Protein AF-A0A377JXZ7-F1 (afdb_monomer_lite)

Radius of gyration: 19.22 Å; chains: 1; bounding box: 74×30×40 Å

Organism: Escherichia coli (NCBI:txid562)

Structure (mmCIF, N/CA/C/O backbone):
data_AF-A0A377JXZ7-F1
#
_entry.id   AF-A0A377JXZ7-F1
#
loop_
_atom_site.group_PDB
_atom_site.id
_atom_site.type_symbol
_atom_site.label_atom_id
_atom_site.label_alt_id
_atom_site.label_comp_id
_atom_site.label_asym_id
_atom_site.label_entity_id
_atom_site.label_seq_id
_atom_site.pdbx_PDB_ins_code
_atom_site.Cartn_x
_atom_site.Cartn_y
_atom_site.Cartn_z
_atom_site.occupancy
_atom_site.B_iso_or_equiv
_atom_site.auth_seq_id
_atom_site.auth_comp_id
_atom_site.auth_asym_id
_atom_site.auth_atom_id
_atom_site.pdbx_PDB_model_num
ATOM 1 N N . MET A 1 1 ? 57.519 -17.959 -6.279 1.00 50.03 1 MET A N 1
ATOM 2 C CA . MET A 1 1 ? 56.152 -18.473 -6.045 1.00 50.03 1 MET A CA 1
ATOM 3 C C . MET A 1 1 ? 55.191 -17.300 -6.092 1.00 50.03 1 MET A C 1
ATOM 5 O O . MET A 1 1 ? 55.357 -16.356 -5.336 1.00 50.03 1 MET A O 1
ATOM 9 N N . SER A 1 2 ? 54.277 -17.312 -7.054 1.00 60.94 2 SER A N 1
ATOM 10 C CA . SER A 1 2 ? 53.379 -16.210 -7.403 1.00 60.94 2 SER A CA 1
ATOM 11 C C . SER A 1 2 ? 52.063 -16.320 -6.628 1.00 60.94 2 SER A C 1
ATOM 13 O O . SER A 1 2 ? 51.408 -17.359 -6.667 1.00 60.94 2 SER A O 1
ATOM 15 N N . CYS A 1 3 ? 51.664 -15.250 -5.936 1.00 54.50 3 CYS A N 1
ATOM 16 C CA . CYS A 1 3 ? 50.362 -15.160 -5.275 1.00 54.50 3 CYS A CA 1
ATOM 17 C C . CYS A 1 3 ? 49.282 -14.803 -6.308 1.00 54.50 3 CYS A C 1
ATOM 19 O O . CYS A 1 3 ? 49.442 -13.853 -7.075 1.00 54.50 3 CYS A O 1
ATOM 21 N N . ARG A 1 4 ? 48.188 -15.570 -6.345 1.00 62.28 4 ARG A N 1
ATOM 22 C CA . ARG A 1 4 ? 47.035 -15.339 -7.225 1.00 62.28 4 ARG A CA 1
ATOM 23 C C . ARG A 1 4 ? 45.820 -14.980 -6.378 1.00 62.28 4 ARG A C 1
ATOM 25 O O . ARG A 1 4 ? 45.372 -15.787 -5.572 1.00 62.28 4 ARG A O 1
ATOM 32 N N . LEU A 1 5 ? 45.272 -13.792 -6.608 1.00 68.81 5 LEU A N 1
ATOM 33 C CA . LEU A 1 5 ? 44.004 -13.347 -6.037 1.00 68.81 5 LEU A CA 1
ATOM 34 C C . LEU A 1 5 ? 42.881 -13.582 -7.056 1.00 68.81 5 LEU A C 1
ATOM 36 O O . LEU A 1 5 ? 42.974 -13.141 -8.201 1.00 68.81 5 LEU A O 1
ATOM 40 N N . GLN A 1 6 ? 41.826 -14.287 -6.645 1.00 57.81 6 GLN A N 1
ATOM 41 C CA . GLN A 1 6 ? 40.612 -14.513 -7.433 1.00 57.81 6 GLN A CA 1
ATOM 42 C C . GLN A 1 6 ? 39.431 -13.825 -6.751 1.00 57.81 6 GLN A C 1
ATOM 44 O O . GLN A 1 6 ? 39.078 -14.152 -5.621 1.00 57.81 6 GLN A O 1
ATOM 49 N N . PHE A 1 7 ? 38.795 -12.898 -7.465 1.00 70.94 7 PHE A N 1
ATOM 50 C CA . PHE A 1 7 ? 37.599 -12.195 -7.013 1.00 70.94 7 PHE A CA 1
ATOM 51 C C . PHE A 1 7 ? 36.374 -12.764 -7.733 1.00 70.94 7 PHE A C 1
ATOM 53 O O . PHE A 1 7 ? 36.358 -12.865 -8.960 1.00 70.94 7 PHE A O 1
ATOM 60 N N . ARG A 1 8 ? 35.344 -13.158 -6.975 1.00 67.56 8 ARG A N 1
ATOM 61 C CA . ARG A 1 8 ? 34.064 -13.636 -7.515 1.00 67.56 8 ARG A CA 1
ATOM 62 C C . ARG A 1 8 ? 32.960 -12.654 -7.145 1.00 67.56 8 ARG A C 1
ATOM 64 O O . ARG A 1 8 ? 32.437 -12.695 -6.036 1.00 67.56 8 ARG A O 1
ATOM 71 N N . THR A 1 9 ? 32.569 -11.815 -8.093 1.00 69.25 9 THR A N 1
ATOM 72 C CA . THR A 1 9 ? 31.448 -10.883 -7.923 1.00 69.25 9 THR A CA 1
ATOM 73 C C . THR A 1 9 ? 30.159 -11.562 -8.384 1.00 69.25 9 THR A C 1
ATOM 75 O O . THR A 1 9 ? 30.057 -11.986 -9.534 1.00 69.25 9 THR A O 1
ATOM 78 N N . ARG A 1 10 ? 29.163 -11.698 -7.499 1.00 61.28 10 ARG A N 1
ATOM 79 C CA . ARG A 1 10 ? 27.798 -12.083 -7.895 1.00 61.28 10 ARG A CA 1
ATOM 80 C C . ARG A 1 10 ? 26.956 -10.820 -8.010 1.00 61.28 10 ARG A C 1
ATOM 82 O O . ARG A 1 10 ? 26.554 -10.258 -6.998 1.00 61.28 10 ARG A O 1
ATOM 89 N N . ILE A 1 11 ? 26.686 -10.391 -9.236 1.00 72.38 11 ILE A N 1
ATOM 90 C CA . ILE A 1 11 ? 25.770 -9.282 -9.508 1.00 72.38 11 ILE A CA 1
ATOM 91 C C . ILE A 1 11 ? 24.380 -9.880 -9.730 1.00 72.38 11 ILE A C 1
ATOM 93 O O . ILE A 1 11 ? 24.203 -10.748 -10.584 1.00 72.38 11 ILE A O 1
ATOM 97 N N . LYS A 1 12 ? 23.393 -9.440 -8.943 1.00 45.28 12 LYS A N 1
ATOM 98 C CA . LYS A 1 12 ? 21.980 -9.749 -9.193 1.00 45.28 12 LYS A CA 1
ATOM 99 C C . LYS A 1 12 ? 21.470 -8.788 -10.260 1.00 45.28 12 LYS A C 1
ATOM 101 O O . LYS A 1 12 ? 21.294 -7.604 -9.994 1.00 45.28 12 LYS A O 1
ATOM 106 N N . LEU A 1 13 ? 21.270 -9.304 -11.467 1.00 56.28 13 LEU A N 1
ATOM 107 C CA . LEU A 1 13 ? 20.735 -8.541 -12.584 1.00 56.28 13 LEU A CA 1
ATOM 108 C C . LEU A 1 13 ? 19.207 -8.651 -12.581 1.00 56.28 13 LEU A C 1
ATOM 110 O O . LEU A 1 13 ? 18.655 -9.707 -12.884 1.00 56.28 13 LEU A O 1
ATOM 114 N N . PHE A 1 14 ? 18.525 -7.563 -12.234 1.00 58.53 14 PHE A N 1
ATOM 115 C CA . PHE A 1 14 ? 17.085 -7.431 -12.440 1.00 58.53 14 PHE A CA 1
ATOM 116 C C . PHE A 1 14 ? 16.857 -6.815 -13.826 1.00 58.53 14 PHE A C 1
ATOM 118 O O . PHE A 1 14 ? 16.991 -5.607 -14.006 1.00 58.53 14 PHE A O 1
ATOM 125 N N . TYR A 1 15 ? 16.574 -7.649 -14.828 1.00 52.91 15 TYR A N 1
ATOM 126 C CA . TYR A 1 15 ? 16.266 -7.198 -16.188 1.00 52.91 15 TYR A CA 1
ATOM 127 C C . TYR A 1 15 ? 14.823 -6.667 -16.259 1.00 52.91 15 TYR A C 1
ATOM 129 O O . TYR A 1 15 ? 13.887 -7.392 -15.921 1.00 52.91 15 TYR A O 1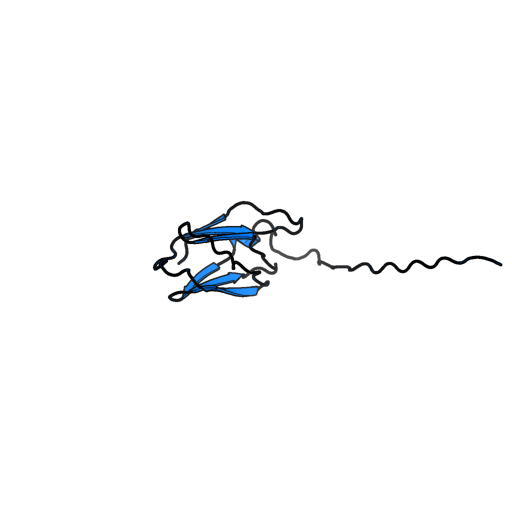
ATOM 137 N N . ARG A 1 16 ? 14.636 -5.412 -16.698 1.00 54.59 16 ARG A N 1
ATOM 138 C CA . ARG A 1 16 ? 13.318 -4.796 -16.943 1.00 54.59 16 ARG A CA 1
ATOM 139 C C . ARG A 1 16 ? 13.187 -4.448 -18.436 1.00 54.59 16 ARG A C 1
ATOM 141 O O . ARG A 1 16 ? 13.862 -3.522 -18.884 1.00 54.59 16 ARG A O 1
ATOM 148 N N . PRO A 1 17 ? 12.365 -5.167 -19.225 1.00 61.19 17 PRO A N 1
ATOM 149 C CA . PRO A 1 17 ? 12.151 -4.839 -20.632 1.00 61.19 17 PRO A CA 1
ATOM 150 C C . PRO A 1 17 ? 11.504 -3.452 -20.772 1.00 61.19 17 PRO A C 1
ATOM 152 O O . PRO A 1 17 ? 10.575 -3.116 -20.038 1.00 61.19 17 PRO A O 1
ATOM 155 N N . ALA A 1 18 ? 11.975 -2.659 -21.738 1.00 52.53 18 ALA A N 1
ATOM 156 C CA . ALA A 1 18 ? 11.615 -1.250 -21.954 1.00 52.53 18 ALA A CA 1
ATOM 157 C C . ALA A 1 18 ? 10.164 -0.997 -22.443 1.00 52.53 18 ALA A C 1
ATOM 159 O O . ALA A 1 18 ? 9.871 0.051 -23.006 1.00 52.53 18 ALA A O 1
ATOM 160 N N . GLY A 1 19 ? 9.248 -1.950 -22.246 1.00 49.34 19 GLY A N 1
ATOM 161 C CA . GLY A 1 19 ? 7.865 -1.903 -22.736 1.00 49.34 19 GLY A CA 1
ATOM 162 C C . GLY A 1 19 ? 6.794 -1.957 -21.644 1.00 49.34 19 GLY A C 1
ATOM 163 O O . GLY A 1 19 ? 5.628 -2.196 -21.955 1.00 49.34 19 GLY A O 1
ATOM 164 N N . LEU A 1 20 ? 7.163 -1.787 -20.371 1.00 52.50 20 LEU A N 1
ATOM 165 C CA . LEU A 1 20 ? 6.201 -1.750 -19.268 1.00 52.50 20 LEU A CA 1
ATOM 166 C C . LEU A 1 20 ? 5.401 -0.443 -19.333 1.00 52.50 20 LEU A C 1
ATOM 168 O O . LEU A 1 20 ? 5.827 0.598 -18.844 1.00 52.50 20 LEU A O 1
ATOM 172 N N . LYS A 1 21 ? 4.234 -0.509 -19.981 1.00 45.88 21 LYS A N 1
ATOM 173 C CA . LYS A 1 21 ? 3.210 0.536 -19.925 1.00 45.88 21 LYS A CA 1
ATOM 174 C C . LYS A 1 21 ? 2.720 0.651 -18.481 1.00 45.88 21 LYS A C 1
ATOM 176 O O . LYS A 1 21 ? 2.033 -0.241 -17.994 1.00 45.88 21 LYS A O 1
ATOM 181 N N . GLY A 1 22 ? 3.104 1.733 -17.821 1.00 51.50 22 GLY A N 1
ATOM 182 C CA . GLY A 1 22 ? 2.717 2.049 -16.453 1.00 51.50 22 GLY A CA 1
ATOM 183 C C . GLY A 1 22 ? 3.781 2.935 -15.831 1.00 51.50 22 GLY A C 1
ATOM 184 O O . GLY A 1 22 ? 4.921 2.511 -15.657 1.00 51.50 22 GLY A O 1
ATOM 185 N N . ASP A 1 23 ? 3.424 4.181 -15.543 1.00 56.56 23 ASP A N 1
ATOM 186 C CA . ASP A 1 23 ? 4.326 5.084 -14.845 1.00 56.56 23 ASP A CA 1
ATOM 187 C C . ASP A 1 23 ? 4.404 4.632 -13.380 1.00 56.56 23 ASP A C 1
ATOM 189 O O . ASP A 1 23 ? 3.384 4.537 -12.688 1.00 56.56 23 ASP A O 1
ATOM 193 N N . ILE A 1 24 ? 5.610 4.325 -12.895 1.00 56.16 24 ILE A N 1
ATOM 194 C CA . ILE A 1 24 ? 5.831 3.926 -11.494 1.00 56.16 24 ILE A CA 1
ATOM 195 C C . ILE A 1 24 ? 5.301 5.017 -10.552 1.00 56.16 24 ILE A C 1
ATOM 197 O O . ILE A 1 24 ? 4.776 4.706 -9.487 1.00 56.16 24 ILE A O 1
ATOM 201 N N . LYS A 1 25 ? 5.338 6.290 -10.980 1.00 58.75 25 LYS A N 1
ATOM 202 C CA . LYS A 1 25 ? 4.809 7.416 -10.202 1.00 58.75 25 LYS A CA 1
ATOM 203 C C . LYS A 1 25 ? 3.281 7.429 -10.113 1.00 58.75 25 LYS A C 1
ATOM 205 O O . LYS A 1 25 ? 2.748 7.959 -9.147 1.00 58.75 25 LYS A O 1
ATOM 210 N N . SER A 1 26 ? 2.570 6.859 -11.091 1.00 60.75 26 SER A N 1
ATOM 211 C CA . SER A 1 26 ? 1.096 6.826 -11.108 1.00 60.75 26 SER A CA 1
ATOM 212 C C . SER A 1 26 ? 0.516 5.534 -10.516 1.00 60.75 26 SER A C 1
ATOM 214 O O . SER A 1 26 ? -0.615 5.522 -10.037 1.00 60.75 26 SER A O 1
ATOM 216 N N . SER A 1 27 ? 1.325 4.471 -10.451 1.00 63.47 27 SER A N 1
ATOM 217 C CA . SER A 1 27 ? 0.951 3.145 -9.939 1.00 63.47 27 SER A CA 1
ATOM 218 C C . SER A 1 27 ? 0.282 3.135 -8.551 1.00 63.47 27 SER A C 1
ATOM 220 O O . SER A 1 27 ? -0.757 2.486 -8.411 1.00 63.47 27 SER A O 1
ATOM 222 N N . PRO A 1 28 ? 0.771 3.862 -7.521 1.00 64.25 28 PRO A N 1
ATOM 223 C CA . PRO A 1 28 ? 0.086 3.896 -6.227 1.00 64.25 28 PRO A CA 1
ATOM 224 C C . PRO A 1 28 ? -1.276 4.605 -6.283 1.00 64.25 28 PRO A C 1
ATOM 226 O O . PRO A 1 28 ? -2.116 4.375 -5.416 1.00 64.25 28 PRO A O 1
ATOM 229 N N . GLY A 1 29 ? -1.537 5.424 -7.305 1.00 67.31 29 GLY A N 1
ATOM 230 C CA . GLY A 1 29 ? -2.837 6.043 -7.551 1.00 67.31 29 GLY A CA 1
ATOM 231 C C . GLY A 1 29 ? -3.870 5.103 -8.184 1.00 67.31 29 GLY A C 1
ATOM 232 O O . GLY A 1 29 ? -5.060 5.399 -8.100 1.00 67.31 29 GLY A O 1
ATOM 233 N N . GLU A 1 30 ? -3.454 3.985 -8.784 1.00 75.06 30 GLU A N 1
ATOM 234 C CA . GLU A 1 30 ? -4.343 3.002 -9.431 1.00 75.06 30 GLU A CA 1
ATOM 235 C C . GLU A 1 30 ? -4.875 1.926 -8.473 1.00 75.06 30 GLU A C 1
ATOM 237 O O . GLU A 1 30 ? -5.704 1.094 -8.857 1.00 75.06 30 GLU A O 1
ATOM 242 N N . LEU A 1 31 ? -4.412 1.940 -7.221 1.00 80.50 31 LEU A N 1
ATOM 243 C CA . LEU A 1 31 ? -4.879 1.033 -6.183 1.00 80.50 31 LEU A CA 1
ATOM 244 C C . LEU A 1 31 ? -6.387 1.177 -5.969 1.00 80.50 31 LEU A C 1
ATOM 246 O O . LEU A 1 31 ? -6.921 2.279 -5.822 1.00 80.50 31 LEU A O 1
ATOM 250 N N . ARG A 1 32 ? -7.070 0.034 -5.926 1.00 84.19 32 ARG A N 1
ATOM 251 C CA . ARG A 1 32 ? -8.503 -0.040 -5.658 1.00 84.19 32 ARG A CA 1
ATOM 252 C C . ARG A 1 32 ? -8.723 -0.496 -4.231 1.00 84.19 32 ARG A C 1
ATOM 254 O O . ARG A 1 32 ? -8.265 -1.565 -3.840 1.00 84.19 32 ARG A O 1
ATOM 261 N N . PHE A 1 33 ? -9.467 0.296 -3.476 1.00 85.81 33 PHE A N 1
ATOM 262 C CA . PHE A 1 33 ? -9.827 -0.010 -2.100 1.00 85.81 33 PHE A CA 1
ATOM 263 C C . PHE A 1 33 ? -11.296 -0.403 -2.074 1.00 85.81 33 PHE A C 1
ATOM 265 O O . PHE A 1 33 ? -12.150 0.385 -2.465 1.00 85.81 33 PHE A O 1
ATOM 272 N N . THR A 1 34 ? -11.577 -1.636 -1.667 1.00 83.69 34 THR A N 1
ATOM 273 C CA . THR A 1 34 ? -12.937 -2.162 -1.530 1.00 83.69 34 THR A CA 1
ATOM 274 C C . THR A 1 34 ? -13.160 -2.579 -0.093 1.00 83.69 34 THR A C 1
ATOM 276 O O . THR A 1 34 ? -12.363 -3.326 0.485 1.00 83.69 34 THR A O 1
ATOM 279 N N . ARG A 1 35 ? -14.264 -2.136 0.495 1.00 82.25 35 ARG A N 1
ATOM 280 C CA . ARG A 1 35 ? -14.624 -2.557 1.843 1.00 82.25 35 ARG A CA 1
ATOM 281 C C . ARG A 1 35 ? -15.327 -3.916 1.837 1.00 82.25 35 ARG A C 1
ATOM 283 O O . ARG A 1 35 ? -16.304 -4.124 1.129 1.00 82.25 35 ARG A O 1
ATOM 290 N N . ASN A 1 36 ? -14.881 -4.828 2.699 1.00 80.00 36 ASN A N 1
ATOM 291 C CA . ASN A 1 36 ? -15.540 -6.107 2.955 1.00 80.00 36 ASN A CA 1
ATOM 292 C C . ASN A 1 36 ? -15.811 -6.275 4.461 1.00 80.00 36 ASN A C 1
ATOM 294 O O . ASN A 1 36 ? -15.004 -6.821 5.217 1.00 80.00 36 ASN A O 1
ATOM 298 N N . GLY A 1 37 ? -16.939 -5.728 4.924 1.00 79.06 37 GLY A N 1
ATOM 299 C CA . GLY A 1 37 ? -17.349 -5.773 6.330 1.00 79.06 37 GLY A CA 1
ATOM 300 C C . GLY A 1 37 ? -16.372 -5.044 7.263 1.00 79.06 37 GLY A C 1
ATOM 301 O O . GLY A 1 37 ? -16.361 -3.809 7.315 1.00 79.06 37 GLY A O 1
ATOM 302 N N . LYS A 1 38 ? -15.571 -5.824 8.007 1.00 79.81 38 LYS A N 1
ATOM 303 C CA . LYS A 1 38 ? -14.514 -5.363 8.937 1.00 79.81 38 LYS A CA 1
ATOM 304 C C . LYS A 1 38 ? -13.103 -5.401 8.327 1.00 79.81 38 LYS A C 1
ATOM 306 O O . LYS A 1 38 ? -12.120 -5.203 9.037 1.00 79.81 38 LYS A O 1
ATOM 311 N N . GLN A 1 39 ? -12.994 -5.685 7.033 1.00 83.56 39 GLN A N 1
ATOM 312 C CA . GLN A 1 39 ? -11.731 -5.734 6.304 1.00 83.56 39 GLN A CA 1
ATOM 313 C C . GLN A 1 39 ? -11.750 -4.757 5.134 1.00 83.56 39 GLN A C 1
ATOM 315 O O . GLN A 1 39 ? -12.798 -4.486 4.548 1.00 83.56 39 GLN A O 1
ATOM 320 N N . ILE A 1 40 ? -10.575 -4.266 4.766 1.00 84.62 40 ILE A N 1
ATOM 321 C CA . ILE A 1 40 ? -10.342 -3.544 3.520 1.00 84.62 40 ILE A CA 1
ATOM 322 C C . ILE A 1 40 ? -9.557 -4.454 2.600 1.00 84.62 40 ILE A C 1
ATOM 324 O O . ILE A 1 40 ? -8.474 -4.914 2.957 1.00 84.62 40 ILE A O 1
ATOM 328 N N . LYS A 1 41 ? -10.098 -4.693 1.412 1.00 86.88 41 LYS A N 1
ATOM 329 C CA . LYS A 1 41 ? -9.380 -5.328 0.320 1.00 86.88 41 LYS A CA 1
ATOM 330 C C . LYS A 1 41 ? -8.738 -4.240 -0.532 1.00 86.88 41 LYS A C 1
ATOM 332 O O . LYS A 1 41 ? -9.417 -3.338 -1.014 1.00 86.88 41 LYS A O 1
ATOM 337 N N . ILE A 1 42 ? -7.430 -4.331 -0.692 1.00 87.62 42 ILE A N 1
ATOM 338 C CA . ILE A 1 42 ? -6.627 -3.471 -1.550 1.00 87.62 42 ILE A CA 1
ATOM 339 C C . ILE A 1 42 ? -6.265 -4.301 -2.771 1.00 87.62 42 ILE A C 1
ATOM 341 O O . ILE A 1 42 ? -5.472 -5.232 -2.660 1.00 87.62 42 ILE A O 1
ATOM 345 N N . ASP A 1 43 ? -6.853 -3.997 -3.919 1.00 86.62 43 ASP A N 1
ATOM 346 C CA . ASP A 1 43 ? -6.510 -4.612 -5.196 1.00 86.62 43 ASP A CA 1
ATOM 347 C C . ASP A 1 43 ? -5.479 -3.741 -5.919 1.00 86.62 43 ASP A C 1
ATOM 349 O O . ASP A 1 43 ? -5.678 -2.538 -6.117 1.00 86.62 43 ASP A O 1
ATOM 353 N N . ASN A 1 44 ? -4.378 -4.365 -6.332 1.00 87.12 44 ASN A N 1
ATOM 354 C CA . ASN A 1 44 ? -3.330 -3.741 -7.121 1.00 87.12 44 ASN A CA 1
ATOM 355 C C . ASN A 1 44 ? -3.418 -4.232 -8.573 1.00 87.12 44 ASN A C 1
ATOM 357 O O . ASN A 1 44 ? -2.867 -5.287 -8.891 1.00 87.12 44 ASN A O 1
ATOM 361 N N . PRO A 1 45 ? -4.081 -3.490 -9.480 1.00 80.50 45 PRO A N 1
ATOM 362 C CA . PRO A 1 45 ? -4.155 -3.867 -10.891 1.00 80.50 45 PRO A CA 1
ATOM 363 C C . PRO A 1 45 ? -2.818 -3.684 -11.628 1.00 80.50 45 PRO A C 1
ATOM 365 O O . PRO A 1 45 ? -2.666 -4.164 -12.755 1.00 80.50 45 PRO A O 1
ATOM 368 N N . THR A 1 46 ? -1.848 -3.000 -11.013 1.00 78.38 46 THR A N 1
ATOM 369 C CA . THR A 1 46 ? -0.580 -2.658 -11.653 1.00 78.38 46 THR A CA 1
ATOM 370 C C . THR A 1 46 ? 0.367 -3.855 -11.711 1.00 78.38 46 THR A C 1
ATOM 372 O O . THR A 1 46 ? 0.245 -4.843 -10.988 1.00 78.38 46 THR A O 1
ATOM 375 N N . VAL A 1 47 ? 1.356 -3.755 -12.593 1.00 78.75 47 VAL A N 1
ATOM 376 C CA . VAL A 1 47 ? 2.444 -4.731 -12.756 1.00 78.75 47 VAL A CA 1
ATOM 377 C C . VAL A 1 47 ? 3.598 -4.513 -11.769 1.00 78.75 47 VAL A C 1
ATOM 379 O O . VAL A 1 47 ? 4.616 -5.197 -11.864 1.00 78.75 47 VAL A O 1
ATOM 382 N N . PHE A 1 48 ? 3.447 -3.586 -10.819 1.00 74.81 48 PHE A N 1
ATOM 383 C CA . PHE A 1 48 ? 4.468 -3.226 -9.838 1.00 74.81 48 PHE A CA 1
ATOM 384 C C . PHE A 1 48 ? 4.062 -3.686 -8.438 1.00 74.81 48 PHE A C 1
ATOM 386 O O . PHE A 1 48 ? 2.888 -3.649 -8.080 1.00 74.81 48 PHE A O 1
ATOM 393 N N . ASN A 1 49 ? 5.034 -4.131 -7.638 1.00 78.75 49 ASN A N 1
ATOM 394 C CA . ASN A 1 49 ? 4.799 -4.412 -6.223 1.00 78.75 49 ASN A CA 1
ATOM 395 C C . ASN A 1 49 ? 4.799 -3.089 -5.466 1.00 78.75 49 ASN A C 1
ATOM 397 O O . ASN A 1 49 ? 5.731 -2.301 -5.619 1.00 78.75 49 ASN A O 1
ATOM 401 N N . ILE A 1 50 ? 3.774 -2.861 -4.655 1.00 81.31 50 ILE A N 1
ATOM 402 C CA . ILE A 1 50 ? 3.618 -1.620 -3.906 1.00 81.31 50 ILE A CA 1
ATOM 403 C C . ILE A 1 50 ? 3.764 -1.950 -2.427 1.00 81.31 50 ILE A C 1
ATOM 405 O O . ILE A 1 50 ? 2.981 -2.721 -1.874 1.00 81.31 50 ILE A O 1
ATOM 409 N N . THR A 1 51 ? 4.779 -1.376 -1.791 1.00 83.62 51 THR A N 1
ATOM 410 C CA . THR A 1 51 ? 4.985 -1.486 -0.346 1.00 83.62 51 THR A CA 1
ATOM 411 C C . THR A 1 51 ? 4.466 -0.223 0.307 1.00 83.62 51 THR A C 1
ATOM 413 O O . THR A 1 51 ? 4.929 0.868 -0.027 1.00 83.62 51 THR A O 1
ATOM 416 N N . PHE A 1 52 ? 3.515 -0.360 1.223 1.00 85.69 52 PHE A N 1
ATOM 417 C CA . PHE A 1 52 ? 3.090 0.760 2.050 1.00 85.69 52 PHE A CA 1
ATOM 418 C C . PHE A 1 52 ? 4.129 1.012 3.148 1.00 85.69 52 PHE A C 1
ATOM 420 O O . PHE A 1 52 ? 4.620 0.058 3.748 1.00 85.69 52 PHE A O 1
ATOM 427 N N . SER A 1 53 ? 4.484 2.277 3.381 1.00 83.75 53 SER A N 1
ATOM 428 C CA . SER A 1 53 ? 5.215 2.661 4.599 1.00 83.75 53 SER A CA 1
ATOM 429 C C . SER A 1 53 ? 4.228 2.880 5.731 1.00 83.75 53 SER A C 1
ATOM 431 O O . SER A 1 53 ? 4.285 2.207 6.751 1.00 83.75 53 SER A O 1
ATOM 433 N N . ASP A 1 54 ? 3.296 3.806 5.499 1.00 84.69 54 ASP A N 1
ATOM 434 C CA . ASP A 1 54 ? 2.345 4.278 6.492 1.00 84.69 54 ASP A CA 1
ATOM 435 C C . ASP A 1 54 ? 0.956 4.256 5.871 1.00 84.69 54 ASP A C 1
ATOM 437 O O . ASP A 1 54 ? 0.757 4.716 4.739 1.00 84.69 54 ASP A O 1
ATOM 441 N N . VAL A 1 55 ? -0.018 3.746 6.617 1.00 85.12 55 VAL A N 1
ATOM 442 C CA . VAL A 1 55 ? -1.425 3.745 6.218 1.00 85.12 55 VAL A CA 1
ATOM 443 C C . VAL A 1 55 ? -2.262 4.228 7.380 1.00 85.12 55 VAL A C 1
ATOM 445 O O . VAL A 1 55 ? -2.175 3.713 8.486 1.00 85.12 55 VAL A O 1
ATOM 448 N N . PHE A 1 56 ? -3.128 5.183 7.096 1.00 84.94 56 PHE A N 1
ATOM 449 C CA . PHE A 1 56 ? -4.089 5.759 8.010 1.00 84.94 56 PHE A CA 1
ATOM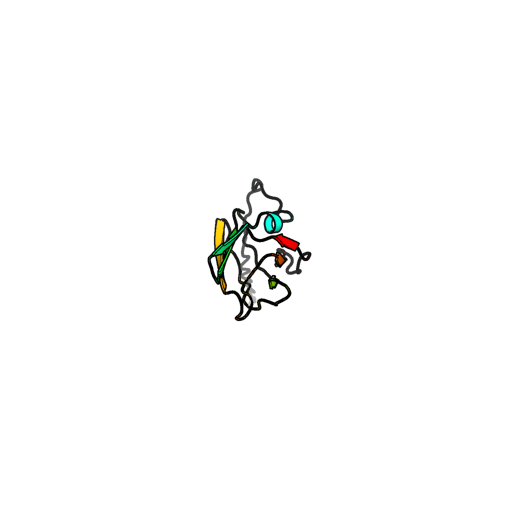 450 C C . PHE A 1 56 ? -5.488 5.525 7.456 1.00 84.94 56 PHE A C 1
ATOM 452 O O . PHE A 1 56 ? -5.785 5.875 6.314 1.00 84.94 56 PHE A O 1
ATOM 459 N N . ILE A 1 57 ? -6.372 4.964 8.269 1.00 83.62 57 ILE A N 1
ATOM 460 C CA . ILE A 1 57 ? -7.780 4.774 7.928 1.00 83.62 57 ILE A CA 1
ATOM 461 C C . ILE A 1 57 ? -8.604 5.589 8.913 1.00 83.62 57 ILE A C 1
ATOM 463 O O . ILE A 1 57 ? -8.553 5.332 10.113 1.00 83.62 57 ILE A O 1
ATOM 467 N N . ASN A 1 58 ? -9.356 6.580 8.423 1.00 80.19 58 ASN A N 1
ATOM 468 C CA . ASN A 1 58 ? -10.119 7.498 9.282 1.00 80.19 58 ASN A CA 1
ATOM 469 C C . ASN A 1 58 ? -9.282 8.111 10.430 1.00 80.19 58 ASN A C 1
ATOM 471 O O . ASN A 1 58 ? -9.754 8.272 11.550 1.00 80.19 58 ASN A O 1
ATOM 475 N N . GLY A 1 59 ? -8.010 8.418 10.153 1.00 79.06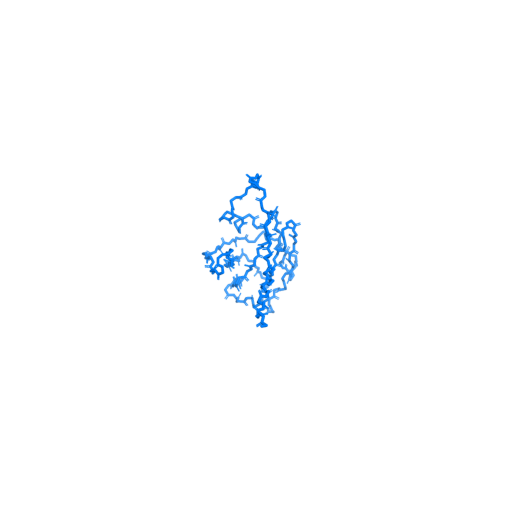 59 GLY A N 1
ATOM 476 C CA . GLY A 1 59 ? -7.076 8.979 11.135 1.00 79.06 59 GLY A CA 1
ATOM 477 C C . GLY A 1 59 ? -6.427 7.960 12.079 1.00 79.06 59 GLY A C 1
ATOM 478 O O . GLY A 1 59 ? -5.547 8.345 12.841 1.00 79.06 59 GLY A O 1
ATOM 479 N N . HIS A 1 60 ? -6.793 6.676 12.008 1.00 80.94 60 HIS A N 1
ATOM 480 C CA . HIS A 1 60 ? -6.122 5.610 12.751 1.00 80.94 60 HIS A CA 1
ATOM 481 C C . HIS A 1 60 ? -4.994 4.996 11.931 1.00 80.94 60 HIS A C 1
ATOM 483 O O . HIS A 1 60 ? -5.223 4.513 10.821 1.00 80.94 60 HIS A O 1
ATOM 489 N N . GLU A 1 61 ? -3.792 4.992 12.495 1.00 81.56 61 GLU A N 1
ATOM 490 C CA . GLU A 1 61 ? -2.629 4.343 11.900 1.00 81.56 61 GLU A CA 1
ATOM 491 C C . GLU A 1 61 ? -2.782 2.818 11.893 1.00 81.56 61 GLU A C 1
ATOM 493 O O . GLU A 1 61 ? -3.233 2.200 12.860 1.00 81.56 61 GLU A O 1
ATOM 498 N N . ILE A 1 62 ? -2.412 2.212 10.770 1.00 80.56 62 ILE A N 1
ATOM 499 C CA . ILE A 1 62 ? -2.427 0.778 10.533 1.00 80.56 62 ILE A CA 1
ATOM 500 C C . ILE A 1 62 ? -0.985 0.309 10.360 1.00 80.56 62 ILE A C 1
ATOM 502 O O . ILE A 1 62 ? -0.442 0.290 9.255 1.00 80.56 62 IL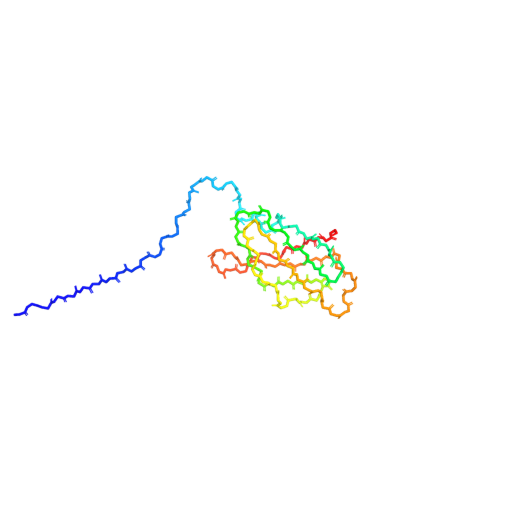E A O 1
ATOM 506 N N . GLU A 1 63 ? -0.387 -0.153 11.456 1.00 65.31 63 GLU A N 1
ATOM 507 C CA . GLU A 1 63 ? 0.995 -0.658 11.479 1.00 65.31 63 GLU A CA 1
ATOM 508 C C . GLU A 1 63 ? 1.208 -1.895 10.583 1.00 65.31 63 GLU A C 1
ATOM 510 O O . GLU A 1 63 ? 2.323 -2.210 10.183 1.00 65.31 63 GLU A O 1
ATOM 515 N N . LYS A 1 64 ? 0.134 -2.620 10.237 1.00 63.94 64 LYS A N 1
ATOM 516 C CA . LYS A 1 64 ? 0.176 -3.814 9.371 1.00 63.94 64 LYS A CA 1
ATOM 517 C C . LYS A 1 64 ? -0.202 -3.526 7.921 1.00 63.94 64 LYS A C 1
ATOM 519 O O . LYS A 1 64 ? -0.868 -4.337 7.272 1.00 63.94 64 LYS A O 1
ATOM 524 N N . SER A 1 65 ? 0.212 -2.385 7.393 1.00 65.62 65 SER A N 1
ATOM 525 C CA . SER A 1 65 ? 0.112 -2.145 5.960 1.00 65.62 65 SER A CA 1
ATOM 526 C C . SER A 1 65 ? 1.250 -2.867 5.232 1.00 65.62 65 SER A C 1
ATOM 528 O O . SER A 1 65 ? 2.374 -2.404 5.127 1.00 65.62 65 SER A O 1
ATOM 530 N N . GLY A 1 66 ? 0.979 -4.1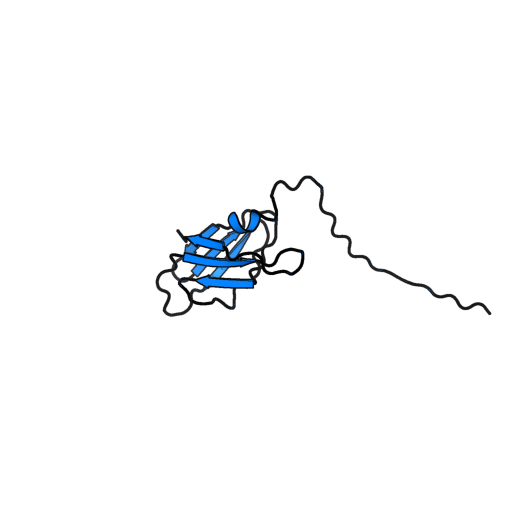08 4.824 1.00 73.31 66 GLY A N 1
ATOM 531 C CA . GLY A 1 66 ? 1.963 -4.968 4.164 1.00 73.31 66 GLY A CA 1
ATOM 532 C C . GLY A 1 66 ? 2.314 -4.537 2.734 1.00 73.31 66 GLY A C 1
ATOM 533 O O . GLY A 1 66 ? 1.885 -3.505 2.229 1.00 73.31 66 GLY A O 1
ATOM 534 N N . MET A 1 67 ? 3.069 -5.384 2.039 1.00 81.75 67 MET A N 1
ATOM 535 C CA . MET A 1 67 ? 3.330 -5.232 0.605 1.00 81.75 67 MET A CA 1
ATOM 536 C C . MET A 1 67 ? 2.184 -5.840 -0.214 1.00 81.75 67 MET A C 1
ATOM 538 O O . MET A 1 67 ? 1.802 -6.989 0.019 1.00 81.75 67 MET A O 1
ATOM 542 N N . VAL A 1 68 ? 1.673 -5.106 -1.205 1.00 84.38 68 VAL A N 1
ATOM 543 C CA . VAL A 1 68 ? 0.711 -5.620 -2.188 1.00 84.38 68 VAL A CA 1
ATOM 544 C C . VAL A 1 68 ? 1.464 -6.069 -3.439 1.00 84.38 68 VAL A C 1
ATOM 546 O O . VAL A 1 68 ? 2.100 -5.239 -4.101 1.00 84.38 68 VAL A O 1
ATOM 549 N N . PRO A 1 69 ? 1.412 -7.362 -3.799 1.00 82.00 69 PRO A N 1
ATOM 550 C CA . PRO A 1 69 ? 2.071 -7.834 -5.004 1.00 82.00 69 PRO A CA 1
ATOM 551 C C . PRO A 1 69 ? 1.405 -7.272 -6.268 1.00 82.00 69 PRO A C 1
ATOM 553 O O . PRO A 1 69 ? 0.218 -6.934 -6.273 1.00 82.00 69 PRO A O 1
ATOM 556 N N . ALA A 1 70 ? 2.176 -7.187 -7.350 1.00 82.19 70 ALA A N 1
ATOM 557 C CA . ALA A 1 70 ? 1.694 -6.836 -8.682 1.00 82.19 70 ALA A CA 1
ATOM 558 C C . ALA A 1 70 ? 0.551 -7.767 -9.121 1.00 82.19 70 ALA A C 1
ATOM 560 O O . ALA A 1 70 ? 0.672 -8.988 -8.997 1.00 82.19 70 ALA A O 1
ATOM 561 N N . LYS A 1 71 ? -0.541 -7.207 -9.658 1.00 81.69 71 LYS A N 1
ATOM 562 C CA . LYS A 1 71 ? -1.768 -7.935 -10.041 1.00 81.69 71 LYS A CA 1
ATOM 563 C C . LYS A 1 71 ? -2.371 -8.786 -8.915 1.00 81.69 71 LYS A C 1
ATOM 565 O O . LYS A 1 71 ? -3.070 -9.762 -9.185 1.00 81.69 71 LYS A O 1
ATOM 570 N N . GLY A 1 72 ? -2.076 -8.446 -7.664 1.00 84.94 72 GLY A N 1
ATOM 571 C CA . GLY A 1 72 ? -2.564 -9.151 -6.488 1.00 84.94 72 GLY A CA 1
ATOM 572 C C . GLY A 1 72 ? -3.456 -8.284 -5.613 1.00 84.94 72 GLY A C 1
ATOM 573 O O . GLY A 1 72 ? -3.771 -7.139 -5.937 1.00 84.94 72 GLY A O 1
ATOM 574 N N . SER A 1 73 ? -3.849 -8.843 -4.473 1.00 86.94 73 SER A N 1
ATOM 575 C CA . SER A 1 73 ? -4.659 -8.140 -3.485 1.00 86.94 73 SER A CA 1
ATOM 576 C C . SER A 1 73 ? -4.166 -8.385 -2.066 1.00 86.94 73 SER A C 1
ATOM 578 O O . SER A 1 73 ? -3.680 -9.474 -1.760 1.00 86.94 73 SER A O 1
ATOM 580 N N . LEU A 1 74 ? -4.339 -7.394 -1.197 1.00 86.25 74 LEU A N 1
ATOM 581 C CA . LEU A 1 74 ? -4.032 -7.464 0.227 1.00 86.25 74 LEU A CA 1
ATOM 582 C C . LEU A 1 74 ? -5.290 -7.164 1.041 1.00 86.25 74 LEU A C 1
ATOM 584 O O . LEU A 1 74 ? -5.972 -6.174 0.788 1.00 86.25 74 LEU A O 1
ATOM 588 N N . ASN A 1 75 ? -5.572 -7.989 2.044 1.00 85.25 75 ASN A N 1
ATOM 589 C CA . ASN A 1 75 ? -6.668 -7.756 2.977 1.00 85.25 75 ASN A CA 1
ATOM 590 C C . ASN A 1 75 ? -6.109 -7.223 4.295 1.00 85.25 75 ASN A C 1
ATOM 592 O O . ASN A 1 75 ? -5.277 -7.869 4.931 1.00 85.25 75 ASN A O 1
ATOM 596 N N . ILE A 1 76 ? -6.597 -6.063 4.715 1.00 81.88 76 ILE A N 1
ATOM 597 C CA . ILE A 1 76 ? -6.224 -5.409 5.965 1.00 81.88 76 ILE A CA 1
ATOM 598 C C . ILE A 1 76 ? -7.433 -5.422 6.897 1.00 81.88 76 ILE A C 1
ATOM 600 O O . ILE A 1 76 ? -8.525 -5.001 6.519 1.00 81.88 76 ILE A O 1
ATOM 604 N N . ASN A 1 77 ? -7.247 -5.904 8.124 1.00 80.81 77 ASN A N 1
ATOM 605 C CA . ASN A 1 77 ? -8.283 -5.830 9.152 1.00 80.81 77 ASN A CA 1
ATOM 606 C C . ASN A 1 77 ? -8.379 -4.400 9.689 1.00 80.81 77 ASN A C 1
ATOM 608 O O . ASN A 1 77 ? -7.361 -3.797 10.027 1.00 80.81 77 ASN A O 1
ATOM 612 N N . LEU A 1 78 ? -9.601 -3.883 9.809 1.00 76.56 78 LEU A N 1
ATOM 613 C CA . LEU A 1 78 ? -9.839 -2.600 10.458 1.00 76.56 78 LEU A CA 1
ATOM 614 C C . LEU A 1 78 ? -9.631 -2.726 11.978 1.00 76.56 78 LEU A C 1
ATOM 616 O O . LEU A 1 78 ? -10.030 -3.739 12.563 1.00 76.56 78 LEU A O 1
ATOM 620 N N . PRO A 1 79 ? -9.029 -1.717 12.631 1.00 71.38 79 PRO A N 1
ATOM 621 C CA . PRO A 1 79 ? -8.881 -1.704 14.078 1.00 71.38 79 PRO A CA 1
ATOM 622 C C . PRO A 1 79 ? -10.253 -1.634 14.763 1.00 71.38 79 PRO A C 1
ATOM 624 O O . PRO A 1 79 ? -11.228 -1.101 14.222 1.00 71.38 79 PRO A O 1
ATOM 627 N N . ALA A 1 80 ? -10.337 -2.205 15.967 1.00 65.38 80 ALA A N 1
ATOM 628 C CA . ALA A 1 80 ? -11.571 -2.239 16.743 1.00 65.38 80 ALA A CA 1
ATOM 629 C C . ALA A 1 80 ? -12.035 -0.806 17.066 1.00 65.38 80 ALA A C 1
ATOM 631 O O . ALA A 1 80 ? -11.291 -0.035 17.661 1.00 65.38 80 ALA A O 1
ATOM 632 N N . GLY A 1 81 ? -13.256 -0.453 16.650 1.00 64.69 81 GLY A N 1
ATOM 633 C CA . GLY A 1 81 ? -13.823 0.897 16.793 1.00 64.69 81 GLY A CA 1
ATOM 634 C C . GLY A 1 81 ? -14.004 1.645 15.468 1.00 64.69 81 GLY A C 1
ATOM 635 O O . GLY A 1 81 ? -14.833 2.549 15.387 1.00 64.69 81 GLY A O 1
ATOM 636 N N . VAL A 1 82 ? -13.327 1.220 14.395 1.00 65.69 82 VAL A N 1
ATOM 637 C CA . VAL A 1 82 ? -13.504 1.794 13.053 1.00 65.69 82 VAL A CA 1
ATOM 638 C C . VAL A 1 82 ? -14.632 1.053 12.330 1.00 65.69 82 VAL A C 1
ATOM 640 O O . VAL A 1 82 ? -14.422 0.100 11.583 1.00 65.69 82 VAL A O 1
ATOM 643 N N . ASN A 1 83 ? -15.871 1.484 12.590 1.00 63.44 83 ASN A N 1
ATOM 644 C CA . ASN A 1 83 ? -17.080 0.923 11.965 1.00 63.44 83 ASN A CA 1
ATOM 645 C C . ASN A 1 83 ? -17.312 1.409 10.533 1.00 63.44 83 ASN A C 1
ATOM 647 O O . ASN A 1 83 ? -18.127 0.825 9.822 1.00 63.44 83 ASN A O 1
ATOM 651 N N . SER A 1 84 ? -16.606 2.449 10.107 1.00 64.56 84 SER A N 1
ATOM 652 C CA . SER A 1 84 ? -16.623 2.958 8.743 1.00 64.56 84 SER A CA 1
ATOM 653 C C . SER A 1 84 ? -15.201 3.276 8.353 1.00 64.56 84 SER A C 1
ATOM 655 O O . SER A 1 84 ? -14.460 3.823 9.160 1.00 64.56 84 SER A O 1
ATOM 657 N N . ALA A 1 85 ? -14.824 2.926 7.136 1.00 68.69 85 ALA A N 1
ATOM 658 C CA . ALA A 1 85 ? -13.580 3.349 6.532 1.00 68.69 85 ALA A CA 1
ATOM 659 C C . ALA A 1 85 ? -13.970 4.072 5.253 1.00 68.69 85 ALA A C 1
ATOM 661 O O . ALA A 1 85 ? -14.244 3.427 4.250 1.00 68.69 85 ALA A O 1
ATOM 662 N N . SER A 1 86 ? -14.129 5.389 5.354 1.00 77.06 86 SER A N 1
ATOM 663 C CA . SER A 1 86 ? -14.572 6.234 4.238 1.00 77.06 86 SER A CA 1
ATOM 664 C C . SER A 1 86 ? -13.375 6.777 3.469 1.00 77.06 86 SER A C 1
ATOM 666 O O . SER A 1 86 ? -13.431 6.957 2.260 1.00 77.06 86 SER A O 1
ATOM 668 N N . GLN A 1 87 ? -12.270 6.998 4.181 1.00 83.38 87 GLN A N 1
ATOM 669 C CA . GLN A 1 87 ? -11.056 7.579 3.642 1.00 83.38 87 GLN A CA 1
ATOM 670 C C . GLN A 1 87 ? -9.838 6.798 4.128 1.00 83.38 87 GLN A C 1
ATOM 672 O O . GLN A 1 87 ? -9.704 6.490 5.318 1.00 83.38 87 GLN A O 1
ATOM 677 N N . ILE A 1 88 ? -8.946 6.502 3.190 1.00 84.88 88 ILE A N 1
ATOM 678 C CA . ILE A 1 88 ? -7.630 5.933 3.432 1.00 84.88 88 ILE A CA 1
ATOM 679 C C . ILE A 1 88 ? -6.566 6.928 2.983 1.00 84.88 88 ILE A C 1
ATOM 681 O O . ILE A 1 88 ? -6.603 7.443 1.867 1.00 84.88 88 ILE A O 1
ATOM 685 N N . LYS A 1 89 ? -5.610 7.206 3.860 1.00 87.94 89 LYS A N 1
ATOM 686 C CA . LYS A 1 89 ? -4.424 8.006 3.571 1.00 87.94 89 LYS A CA 1
ATOM 687 C C . LYS A 1 89 ? -3.211 7.100 3.684 1.00 87.94 89 LYS A C 1
ATOM 689 O O . LYS A 1 89 ? -3.020 6.482 4.719 1.00 87.94 89 LYS A O 1
ATOM 694 N N . TYR A 1 90 ? -2.402 6.997 2.645 1.00 86.69 90 TYR A N 1
ATOM 695 C CA . TYR A 1 90 ? -1.273 6.075 2.613 1.00 86.69 90 TYR A CA 1
ATOM 696 C C . TYR A 1 90 ? -0.066 6.685 1.914 1.00 86.69 90 TYR A C 1
ATOM 698 O O . TYR A 1 90 ? -0.212 7.535 1.040 1.00 86.69 90 TYR A O 1
ATOM 706 N N . ASN A 1 91 ? 1.126 6.230 2.282 1.00 87.44 91 ASN A N 1
ATOM 707 C CA . ASN A 1 91 ? 2.358 6.485 1.541 1.00 87.44 91 ASN A CA 1
ATOM 708 C C . ASN A 1 91 ? 2.983 5.145 1.136 1.00 87.44 91 ASN A C 1
ATOM 710 O O . ASN A 1 91 ? 2.809 4.129 1.814 1.00 87.44 91 ASN A O 1
ATOM 714 N N . THR A 1 92 ? 3.695 5.148 0.014 1.00 85.00 92 THR A N 1
ATOM 715 C CA . THR A 1 92 ? 4.370 3.965 -0.517 1.00 85.00 92 THR A CA 1
ATOM 716 C C . THR A 1 92 ? 5.866 4.191 -0.657 1.00 85.00 92 THR A C 1
ATOM 718 O O . THR A 1 92 ? 6.293 5.275 -1.051 1.00 85.00 92 THR A O 1
ATOM 721 N N . ILE A 1 93 ? 6.662 3.151 -0.419 1.00 80.25 93 ILE A N 1
ATOM 722 C CA . ILE A 1 93 ? 8.114 3.181 -0.629 1.00 80.25 93 ILE A CA 1
ATOM 723 C C . ILE A 1 93 ? 8.412 3.060 -2.127 1.00 80.25 93 ILE A C 1
ATOM 725 O O . ILE A 1 93 ? 8.021 2.080 -2.762 1.00 80.25 93 ILE A O 1
ATOM 729 N N . ASN A 1 94 ? 9.137 4.031 -2.685 1.00 72.25 94 ASN A N 1
ATOM 730 C CA . ASN A 1 94 ? 9.627 3.986 -4.067 1.00 72.25 94 ASN A CA 1
ATOM 731 C C . ASN A 1 94 ? 10.886 3.103 -4.200 1.00 72.25 94 ASN A C 1
ATOM 733 O O . ASN A 1 94 ? 11.584 2.869 -3.217 1.00 72.25 94 ASN A O 1
ATOM 737 N N . ASP A 1 95 ? 11.256 2.682 -5.421 1.00 63.84 95 ASP A N 1
ATOM 738 C CA . ASP A 1 95 ? 12.460 1.861 -5.701 1.00 63.84 95 ASP A CA 1
ATOM 739 C C . ASP A 1 95 ? 13.784 2.451 -5.160 1.00 63.84 95 ASP A C 1
ATOM 741 O O . ASP A 1 95 ? 14.764 1.726 -4.996 1.00 63.84 95 ASP A O 1
ATOM 745 N N . PHE A 1 96 ? 13.825 3.755 -4.865 1.00 60.31 96 PHE A N 1
ATOM 746 C CA . PHE A 1 96 ? 14.970 4.429 -4.239 1.00 60.31 96 PHE A CA 1
ATOM 747 C C . PHE A 1 96 ? 14.991 4.322 -2.701 1.00 60.31 96 PHE A C 1
ATOM 749 O O . PHE A 1 96 ? 15.865 4.898 -2.060 1.00 60.31 96 PHE A O 1
ATOM 756 N N . GLY A 1 97 ? 14.038 3.606 -2.095 1.00 61.91 97 GLY A N 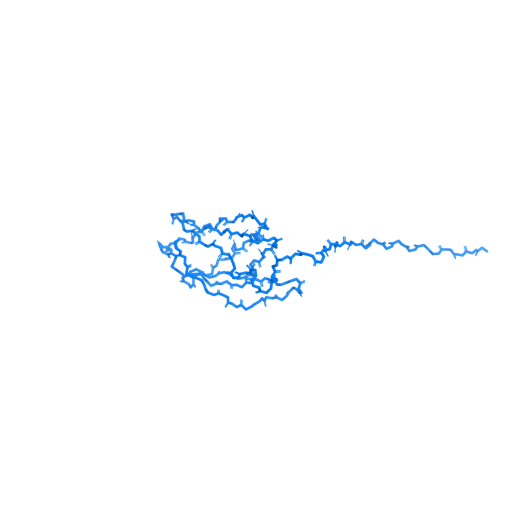1
ATOM 757 C CA . GLY A 1 97 ? 13.923 3.429 -0.644 1.00 61.91 97 GLY A CA 1
ATOM 758 C C . GLY A 1 97 ? 13.353 4.640 0.101 1.00 61.91 97 GLY A C 1
ATOM 759 O O . GLY A 1 97 ? 13.356 4.656 1.327 1.00 61.91 97 GLY A O 1
ATOM 760 N N . SER A 1 98 ? 12.871 5.657 -0.615 1.00 69.50 98 SER A N 1
ATOM 761 C CA . SER A 1 98 ? 12.222 6.828 -0.019 1.00 69.50 98 SER A CA 1
ATOM 762 C C . SER A 1 98 ? 10.709 6.636 0.043 1.00 69.50 98 SER A C 1
ATOM 764 O O . SER A 1 98 ? 10.099 6.215 -0.945 1.00 69.50 98 SER A O 1
ATOM 766 N N . SER A 1 99 ? 10.113 6.992 1.181 1.00 71.50 99 SER A N 1
ATOM 767 C CA . SER A 1 99 ? 8.666 7.170 1.318 1.00 71.50 99 SER A CA 1
ATOM 768 C C . SER A 1 99 ? 8.182 8.223 0.322 1.00 71.50 99 SER A C 1
ATOM 770 O O . SER A 1 99 ? 8.748 9.315 0.237 1.00 71.50 99 SER A O 1
ATOM 772 N N . GLY A 1 100 ? 7.180 7.867 -0.475 1.00 72.94 100 GLY A N 1
ATOM 773 C CA . GLY A 1 100 ? 6.541 8.762 -1.429 1.00 72.94 100 GLY A CA 1
ATOM 774 C C . GLY A 1 100 ? 5.632 9.786 -0.751 1.00 72.94 100 GLY A C 1
ATOM 775 O O . GLY A 1 100 ? 5.575 9.903 0.473 1.00 72.94 100 GLY A O 1
ATOM 776 N N . GLU A 1 101 ? 4.891 10.532 -1.565 1.00 78.88 101 GLU A N 1
ATOM 777 C CA . GLU A 1 101 ? 3.894 11.476 -1.063 1.00 78.88 101 GLU A CA 1
ATOM 778 C C . GLU A 1 101 ? 2.697 10.747 -0.438 1.00 78.88 101 GLU A C 1
ATOM 780 O O . GLU A 1 101 ? 2.333 9.638 -0.839 1.00 78.88 101 GLU A O 1
ATOM 785 N N . TYR A 1 102 ? 2.061 11.390 0.544 1.00 82.38 102 TYR A N 1
ATOM 786 C CA . TYR A 1 102 ? 0.829 10.877 1.133 1.00 82.38 102 TYR A CA 1
ATOM 787 C C . TYR A 1 102 ? -0.325 11.028 0.148 1.00 82.38 102 TYR A C 1
ATOM 789 O O . TYR A 1 102 ? -0.788 12.133 -0.133 1.00 82.38 102 TYR A O 1
ATOM 797 N N . LEU A 1 103 ? -0.836 9.900 -0.318 1.00 85.06 103 LEU A N 1
ATOM 798 C CA . LEU A 1 103 ? -2.013 9.822 -1.162 1.00 85.06 103 LEU A CA 1
ATOM 799 C C . LEU A 1 103 ? -3.238 9.599 -0.292 1.00 85.06 103 LEU A C 1
ATOM 801 O O . LEU A 1 103 ? -3.210 8.824 0.660 1.00 85.06 103 LEU A O 1
ATOM 805 N N . THR A 1 104 ? -4.324 10.284 -0.624 1.00 85.00 104 THR A N 1
ATOM 806 C CA . THR A 1 104 ? -5.602 10.115 0.062 1.00 85.00 104 THR A CA 1
ATOM 807 C C . THR A 1 104 ? -6.637 9.638 -0.942 1.00 85.00 104 THR A C 1
ATOM 809 O O . THR A 1 104 ? -6.808 10.237 -2.004 1.00 85.00 104 THR A O 1
ATOM 812 N N . ARG A 1 105 ? -7.305 8.533 -0.623 1.00 83.94 105 ARG A N 1
ATOM 813 C CA . ARG A 1 105 ? -8.336 7.911 -1.449 1.00 83.94 105 ARG A CA 1
ATOM 814 C C . ARG A 1 105 ? -9.578 7.654 -0.620 1.00 83.94 105 ARG A C 1
ATOM 816 O O . ARG A 1 105 ? -9.497 7.323 0.560 1.00 83.94 105 ARG A O 1
ATOM 823 N N . GLU A 1 106 ? -10.726 7.802 -1.256 1.00 80.81 106 GLU A N 1
ATOM 824 C CA . GLU A 1 106 ? -11.994 7.383 -0.675 1.00 80.81 106 GLU A CA 1
ATOM 825 C C . GLU A 1 106 ? -12.213 5.895 -0.958 1.00 80.81 106 GLU A C 1
ATOM 827 O O . GLU A 1 106 ? -11.806 5.380 -2.004 1.00 80.81 106 GLU A O 1
ATOM 832 N N . ILE A 1 107 ? -12.798 5.197 0.010 1.00 79.12 107 ILE A N 1
ATOM 833 C CA . ILE A 1 107 ? -13.118 3.774 -0.085 1.00 79.12 107 ILE A CA 1
ATOM 834 C C . ILE A 1 107 ? -14.597 3.668 -0.458 1.00 79.12 107 ILE A C 1
ATOM 836 O O . ILE A 1 107 ? -15.439 4.230 0.242 1.00 79.12 107 ILE A O 1
ATOM 840 N N . ASN A 1 108 ? -14.890 2.934 -1.535 1.00 64.31 108 ASN A N 1
ATOM 841 C CA . ASN A 1 108 ? -16.256 2.553 -1.908 1.00 64.31 108 ASN A CA 1
ATOM 842 C C . ASN A 1 108 ? -16.667 1.224 -1.260 1.00 64.31 108 ASN A C 1
ATOM 844 O O . ASN A 1 108 ? -15.793 0.340 -1.051 1.00 64.31 108 ASN A O 1
#

Secondary structure (DSSP, 8-state):
-----------------TT--S-TTTGGGG-EEEEETTEEEEE--SSS-EEEEEEEETTEE-TT--EEPTT-EEEEEPPTT-----EEEEEEE-TTS-B---EEEE--

Sequence (108 aa):
MSCRLQFRTRIKLFYRPAGLKGDIKSSPGELRFTRNGKQIKIDNPTVFNITFSDVFINGHEIEKSGMVPAKGSLNINLPAGVNSASQIKYNTINDFGSSGEYLTREIN

pLDDT: mean 73.4, std 11.6, range [45.28, 87.94]

Foldseek 3Di:
DDDDDDDDDDDDDDDDPPPQPDDLVCQVVPWAWEDDQQKIKIFRQHQAKWAWPWKAFVNRTDPPRGIAHHRGIDIGGHPPPCRDRQKMWTWTQDPVRDTDDIDMDGYD

InterPro domains:
  IPR001829 Pili assembly chaperone, bacterial [PR00969] (2-17)
  IPR001829 Pili assembly chaperone, bacterial [PR00969] (37-52)
  IPR013783 Immunoglobulin-like fold [G3DSA:2.60.40.10] (22-102)
  IPR016148 Pili assembly chaperone, C-terminal [PF02753] (42-98)
  IPR036316 Pili assembly chaperone, C-terminal domain superfamily [SSF49584] (14-104)
  IPR050643 Periplasmic Pilus Chaperone [PTHR30251] (4-101)